Protein AF-A0AAJ1BDQ5-F1 (afdb_monomer_lite)

Organism: NCBI:txid2919576

Foldseek 3Di:
DDPVVLVCLLCVPVVVLVVVLVVFDPSFVVSLVVSCVSCVVLVKDKDAQPAADPPRRVGGQGMWIDPPQAIEREAEEEDHPVQAAPSRVVVLVVVVVVQVSHDDDVRYWYKYKYKHQDPRVVVVLVVVCVVCVVFKDWDDDPSMIIIIGTD

Sequence (151 aa):
MDKWSFLATVLEDDGRISEAIATGAAWEIWMQVELMIACRRLGWSVARELPYPAPLERKRLDMMFSDGREKVALELKVESAQTSGDALMAKVEDDRHKLALYPQSPGLSRWLLVLGYSWPVRCAMEDLERQQPERVILRIRGGIAAMLWEI

Structure (mmCIF, N/CA/C/O backbone):
data_AF-A0AAJ1BDQ5-F1
#
_entry.id   AF-A0AAJ1BDQ5-F1
#
loop_
_atom_site.group_PDB
_atom_site.id
_atom_site.type_symbol
_atom_site.label_atom_id
_atom_site.label_alt_id
_atom_site.label_comp_id
_atom_site.label_asym_id
_atom_site.label_entity_id
_atom_site.label_seq_id
_atom_site.pdbx_PDB_ins_code
_atom_site.Cartn_x
_atom_site.Cartn_y
_atom_site.Cartn_z
_atom_site.occupancy
_atom_site.B_iso_or_equiv
_atom_site.auth_seq_id
_atom_site.auth_comp_id
_atom_site.auth_asym_id
_atom_site.auth_atom_id
_atom_site.pdbx_PDB_model_num
ATOM 1 N N . MET A 1 1 ? -0.475 -8.493 12.639 1.00 66.06 1 MET A N 1
ATOM 2 C CA . MET A 1 1 ? 0.505 -9.229 11.785 1.00 66.06 1 MET A CA 1
ATOM 3 C C . MET A 1 1 ? 1.769 -8.389 11.666 1.00 66.06 1 MET A C 1
ATOM 5 O O . MET A 1 1 ? 1.635 -7.179 11.559 1.00 66.06 1 MET A O 1
ATOM 9 N N . ASP A 1 2 ? 2.971 -8.970 11.686 1.00 83.88 2 ASP A N 1
ATOM 10 C CA . ASP A 1 2 ? 4.185 -8.174 11.459 1.00 83.88 2 ASP A CA 1
ATOM 11 C C . ASP A 1 2 ? 4.348 -7.799 9.970 1.00 83.88 2 ASP A C 1
ATOM 13 O O . ASP A 1 2 ? 3.883 -8.505 9.071 1.00 83.88 2 ASP A O 1
ATOM 17 N N . LYS A 1 3 ? 5.006 -6.668 9.699 1.00 85.38 3 LYS A N 1
ATOM 18 C CA . LYS A 1 3 ? 5.135 -6.098 8.346 1.00 85.38 3 LYS A CA 1
ATOM 19 C C . LYS A 1 3 ? 5.791 -7.059 7.340 1.00 85.38 3 LYS A C 1
ATOM 21 O O . LYS A 1 3 ? 5.472 -7.006 6.153 1.00 85.38 3 LYS A O 1
ATOM 26 N N . TRP A 1 4 ? 6.673 -7.953 7.796 1.00 82.75 4 TRP A N 1
ATOM 27 C CA . TRP A 1 4 ? 7.346 -8.921 6.929 1.00 82.75 4 TRP A CA 1
ATOM 28 C C . TRP A 1 4 ? 6.386 -9.993 6.434 1.00 82.75 4 TRP A C 1
ATOM 30 O O . TRP A 1 4 ? 6.354 -10.282 5.238 1.00 82.75 4 TRP A O 1
ATOM 40 N N . SER A 1 5 ? 5.569 -10.529 7.341 1.00 82.44 5 SER A N 1
ATOM 41 C CA . SER A 1 5 ? 4.522 -11.498 7.009 1.00 82.44 5 SER A CA 1
ATOM 42 C C . SER A 1 5 ? 3.492 -10.919 6.031 1.00 82.44 5 SER A C 1
ATOM 44 O O . SER A 1 5 ? 3.043 -11.618 5.119 1.00 82.44 5 SER A O 1
ATOM 46 N N . PHE A 1 6 ? 3.168 -9.625 6.158 1.00 83.06 6 PHE A N 1
ATOM 47 C CA . PHE A 1 6 ? 2.281 -8.944 5.212 1.00 83.06 6 PHE A CA 1
ATOM 48 C C . PHE A 1 6 ? 2.886 -8.913 3.805 1.00 83.06 6 PHE A C 1
ATOM 50 O O . PHE A 1 6 ? 2.265 -9.407 2.868 1.00 83.06 6 PHE A O 1
ATOM 57 N N . LEU A 1 7 ? 4.122 -8.423 3.656 1.00 82.06 7 LEU A N 1
ATOM 58 C CA . LEU A 1 7 ? 4.791 -8.371 2.350 1.00 82.06 7 LEU A CA 1
ATOM 59 C C . LEU A 1 7 ? 4.984 -9.753 1.721 1.00 82.06 7 LEU A C 1
ATOM 61 O O . LEU A 1 7 ? 4.826 -9.900 0.511 1.00 82.06 7 LEU A O 1
ATOM 65 N N . ALA A 1 8 ? 5.287 -10.771 2.529 1.00 82.00 8 ALA A N 1
ATOM 66 C CA . ALA A 1 8 ? 5.394 -12.143 2.045 1.00 82.00 8 ALA A CA 1
ATOM 67 C C . ALA A 1 8 ? 4.074 -12.639 1.431 1.00 82.00 8 ALA A C 1
ATOM 69 O O . ALA A 1 8 ? 4.107 -13.284 0.387 1.00 82.00 8 ALA A O 1
ATOM 70 N N . THR A 1 9 ? 2.935 -12.279 2.033 1.00 80.94 9 THR A N 1
ATOM 71 C CA . THR A 1 9 ? 1.595 -12.608 1.517 1.00 80.94 9 THR A CA 1
ATOM 72 C C . THR A 1 9 ? 1.315 -11.892 0.192 1.00 80.94 9 THR A C 1
ATOM 74 O O . THR A 1 9 ? 0.784 -12.494 -0.735 1.00 80.94 9 THR A O 1
ATOM 77 N N . VAL A 1 10 ? 1.708 -10.617 0.062 1.00 76.00 10 VAL A N 1
ATOM 78 C CA . VAL A 1 10 ? 1.559 -9.863 -1.201 1.00 76.00 10 VAL A CA 1
ATOM 79 C C . VAL A 1 10 ? 2.352 -10.513 -2.336 1.00 76.00 10 VAL A C 1
ATOM 81 O O . VAL A 1 10 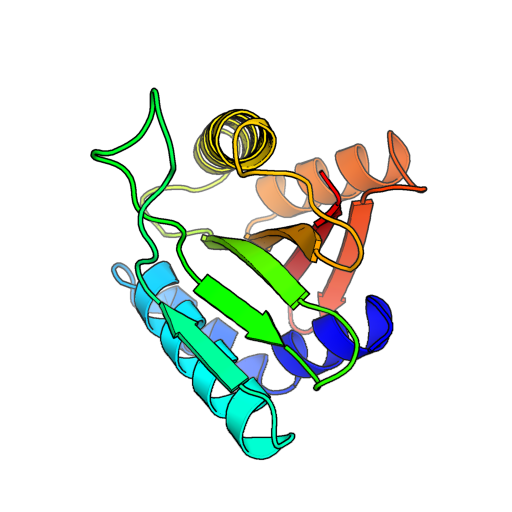? 1.886 -10.558 -3.467 1.00 76.00 10 VAL A O 1
ATOM 84 N N . LEU A 1 11 ? 3.542 -11.026 -2.028 1.00 79.38 11 LEU A N 1
ATOM 85 C CA . LEU A 1 11 ? 4.463 -11.634 -2.990 1.00 79.38 11 LEU A CA 1
ATOM 86 C C . LEU A 1 11 ? 4.294 -13.158 -3.123 1.00 79.38 11 LEU A C 1
ATOM 88 O O . LEU A 1 11 ? 5.185 -13.824 -3.655 1.00 79.38 11 LEU A O 1
ATOM 92 N N . GLU A 1 12 ? 3.216 -13.740 -2.593 1.00 79.81 12 GLU A N 1
ATOM 93 C CA . GLU A 1 12 ? 2.988 -15.188 -2.655 1.00 79.81 12 GLU A CA 1
ATOM 94 C C . GLU A 1 12 ? 2.647 -15.658 -4.081 1.00 79.81 12 GLU A C 1
ATOM 96 O O . GLU A 1 12 ? 3.049 -16.754 -4.465 1.00 79.81 12 GLU A O 1
ATOM 101 N N . ASP A 1 13 ? 1.990 -14.806 -4.878 1.00 70.25 13 ASP A N 1
ATOM 102 C CA . ASP A 1 13 ? 1.599 -15.064 -6.275 1.00 70.25 13 ASP A CA 1
ATOM 103 C C . ASP A 1 13 ? 2.345 -14.132 -7.257 1.00 70.25 13 ASP A C 1
ATOM 105 O O . ASP A 1 13 ? 1.760 -13.455 -8.105 1.00 70.25 13 ASP A O 1
ATOM 109 N N . ASP A 1 14 ? 3.670 -14.039 -7.104 1.00 69.81 14 ASP A N 1
ATOM 110 C CA . ASP A 1 14 ? 4.528 -13.120 -7.864 1.00 69.81 14 ASP A CA 1
ATOM 111 C C . ASP A 1 14 ? 4.478 -13.354 -9.383 1.00 69.81 14 ASP A C 1
ATOM 113 O O . ASP A 1 14 ? 4.522 -12.393 -10.153 1.00 69.81 14 ASP A O 1
ATOM 117 N N . GLY A 1 15 ? 4.313 -14.607 -9.819 1.00 67.31 15 GLY A N 1
ATOM 118 C CA . GLY A 1 15 ? 4.150 -14.960 -11.232 1.00 67.31 15 GLY A CA 1
ATOM 119 C C . GLY A 1 15 ? 2.911 -14.324 -11.865 1.00 67.31 15 GLY A C 1
ATOM 120 O O . GLY A 1 15 ? 3.021 -13.640 -12.884 1.00 67.31 15 GLY A O 1
ATOM 121 N N . ARG A 1 16 ? 1.740 -14.472 -11.233 1.00 67.19 16 ARG A N 1
ATOM 122 C CA . ARG A 1 16 ? 0.491 -13.879 -11.728 1.00 67.19 16 ARG A CA 1
ATOM 123 C C . ARG A 1 16 ? 0.509 -12.357 -11.650 1.00 67.19 16 ARG A C 1
ATOM 125 O O . ARG A 1 16 ? -0.006 -11.699 -12.553 1.00 67.19 16 ARG A O 1
ATOM 132 N N . ILE A 1 17 ? 1.107 -11.799 -10.595 1.00 65.56 17 ILE A N 1
ATOM 133 C CA . ILE A 1 17 ? 1.307 -10.351 -10.471 1.00 65.56 17 ILE A CA 1
ATOM 134 C C . ILE A 1 17 ? 2.153 -9.864 -11.654 1.00 65.56 17 ILE A C 1
ATOM 136 O O . ILE A 1 17 ? 1.739 -8.948 -12.351 1.00 65.56 17 ILE A O 1
ATOM 140 N N . SER A 1 18 ? 3.276 -10.515 -11.959 1.00 65.06 18 SER A N 1
ATOM 141 C CA . SER A 1 18 ? 4.156 -10.130 -13.070 1.00 65.06 18 SER A CA 1
ATOM 142 C C . SER A 1 18 ? 3.479 -10.224 -14.444 1.00 65.06 18 SER A C 1
ATOM 144 O O . SER A 1 18 ? 3.542 -9.283 -15.238 1.00 65.06 18 SER A O 1
ATOM 146 N N . GLU A 1 19 ? 2.778 -11.326 -14.723 1.00 61.78 19 GLU A N 1
ATOM 147 C CA . GLU A 1 19 ? 2.080 -11.520 -16.000 1.00 61.78 19 GLU A CA 1
ATOM 148 C C . GLU A 1 19 ? 0.989 -10.489 -16.217 1.00 61.78 19 GLU A C 1
ATOM 150 O O . GLU A 1 19 ? 0.859 -9.921 -17.303 1.00 61.78 19 GLU A O 1
ATOM 155 N N . ALA A 1 20 ? 0.213 -10.213 -15.176 1.00 61.25 20 ALA A N 1
ATOM 156 C CA . ALA A 1 20 ? -0.824 -9.233 -15.308 1.00 61.25 20 ALA A CA 1
ATOM 157 C C . ALA A 1 20 ? -0.184 -7.820 -15.457 1.00 61.25 20 ALA A C 1
ATOM 159 O O . ALA A 1 20 ? -0.748 -7.021 -16.215 1.00 61.25 20 ALA A O 1
ATOM 160 N N . ILE A 1 21 ? 0.972 -7.495 -14.821 1.00 62.28 21 ILE A N 1
ATOM 161 C CA . ILE A 1 21 ? 1.656 -6.171 -14.932 1.00 62.28 21 ILE A CA 1
ATOM 162 C C . ILE A 1 21 ? 1.881 -5.835 -16.401 1.00 62.28 21 ILE A C 1
ATOM 164 O O . ILE A 1 21 ? 1.640 -4.708 -16.846 1.00 62.28 21 ILE A O 1
ATOM 168 N N . ALA A 1 22 ? 2.276 -6.846 -17.174 1.00 57.09 22 ALA A N 1
ATOM 169 C CA . ALA A 1 22 ? 2.557 -6.725 -18.594 1.00 57.09 22 ALA A CA 1
ATOM 170 C C . ALA A 1 22 ? 1.328 -6.357 -19.456 1.00 57.09 22 ALA A C 1
ATOM 172 O O . ALA A 1 22 ? 1.503 -5.967 -20.609 1.00 57.09 22 ALA A O 1
ATOM 173 N N . THR A 1 23 ? 0.097 -6.443 -18.931 1.00 57.94 23 THR A N 1
ATOM 174 C CA . THR A 1 23 ? -1.147 -6.228 -19.703 1.00 57.94 23 THR A CA 1
ATOM 175 C C . THR A 1 23 ? -1.689 -4.790 -19.686 1.00 57.94 23 THR A C 1
ATOM 177 O O . THR A 1 23 ? -2.564 -4.463 -20.487 1.00 57.94 23 THR A O 1
ATOM 180 N N . GLY A 1 24 ? -1.153 -3.895 -18.847 1.00 57.38 24 GLY A N 1
ATOM 181 C CA . GLY A 1 24 ? -1.582 -2.489 -18.791 1.00 57.38 24 GLY A CA 1
ATOM 182 C C . GLY A 1 24 ? -2.765 -2.196 -17.850 1.00 57.38 24 GLY A C 1
ATOM 183 O O . GLY A 1 24 ? -3.019 -2.938 -16.913 1.00 57.38 24 GLY A O 1
ATOM 184 N N . ALA A 1 25 ? -3.413 -1.037 -18.042 1.00 54.12 25 ALA A N 1
ATOM 185 C CA . ALA A 1 25 ? -4.205 -0.286 -17.049 1.00 54.12 25 ALA A CA 1
ATOM 186 C C . ALA A 1 25 ? -5.267 -1.081 -16.244 1.00 54.12 25 ALA A C 1
ATOM 188 O O . ALA A 1 25 ? -5.944 -1.943 -16.788 1.00 54.12 25 ALA A O 1
ATOM 189 N N . ALA A 1 26 ? -5.464 -0.671 -14.974 1.00 60.59 26 ALA A N 1
ATOM 190 C CA . ALA A 1 26 ? -6.309 -1.253 -13.900 1.00 60.59 26 ALA A CA 1
ATOM 191 C C . ALA A 1 26 ? -5.586 -2.101 -12.822 1.00 60.59 26 ALA A C 1
ATOM 193 O O . ALA A 1 26 ? -6.236 -2.693 -11.961 1.00 60.59 26 ALA A O 1
ATOM 194 N N . TRP A 1 27 ? -4.251 -2.050 -12.803 1.00 74.81 27 TRP A N 1
ATOM 195 C CA . TRP A 1 27 ? -3.355 -2.674 -11.815 1.00 74.81 27 TRP A CA 1
ATOM 196 C C . TRP A 1 27 ? -3.724 -2.433 -10.366 1.00 74.81 27 TRP A C 1
ATOM 198 O O . TRP A 1 27 ? -3.884 -3.360 -9.580 1.00 74.81 27 TRP A O 1
ATOM 208 N N . GLU A 1 28 ? -3.857 -1.162 -10.025 1.00 81.50 28 GLU A N 1
ATOM 209 C CA . GLU A 1 28 ? -4.069 -0.739 -8.654 1.00 81.50 28 GLU A CA 1
ATOM 210 C C . GLU A 1 28 ? -5.385 -1.291 -8.102 1.00 81.50 28 GLU A C 1
ATOM 212 O O . GLU A 1 28 ? -5.404 -1.886 -7.030 1.00 81.50 28 GLU A O 1
ATOM 217 N N . ILE A 1 29 ? -6.464 -1.208 -8.885 1.00 83.94 29 ILE A N 1
ATOM 218 C CA . ILE A 1 29 ? -7.779 -1.722 -8.489 1.00 83.94 29 ILE A CA 1
ATOM 219 C C . ILE A 1 29 ? -7.762 -3.253 -8.407 1.00 83.94 29 ILE A C 1
ATOM 221 O O . ILE A 1 29 ? -8.323 -3.812 -7.463 1.00 83.94 29 ILE A O 1
ATOM 225 N N . TRP A 1 30 ? -7.128 -3.943 -9.363 1.00 83.62 30 TRP A N 1
ATOM 226 C CA . TRP A 1 30 ? -6.998 -5.402 -9.303 1.00 83.62 30 TRP A CA 1
ATOM 227 C C . TRP A 1 30 ? -6.215 -5.841 -8.058 1.00 83.62 30 TRP A C 1
ATOM 229 O O . TRP A 1 30 ? -6.705 -6.675 -7.299 1.00 83.62 30 TRP A O 1
ATOM 239 N N . MET A 1 31 ? -5.071 -5.214 -7.775 1.00 87.00 31 MET A N 1
ATOM 240 C CA . MET A 1 31 ? -4.272 -5.524 -6.588 1.00 87.00 31 MET A CA 1
ATOM 241 C C . MET A 1 31 ? -5.005 -5.207 -5.283 1.00 87.00 31 MET A C 1
ATOM 243 O O . MET A 1 31 ? -4.931 -6.006 -4.352 1.00 87.00 31 MET A O 1
ATOM 247 N N . GLN A 1 32 ? -5.768 -4.109 -5.205 1.00 90.00 32 GLN A N 1
ATOM 248 C CA . GLN A 1 32 ? -6.647 -3.854 -4.056 1.00 90.00 32 GLN A CA 1
ATOM 249 C C . GLN A 1 32 ? -7.619 -5.026 -3.839 1.00 90.00 32 GLN A C 1
ATOM 251 O O . GLN A 1 32 ? -7.805 -5.479 -2.710 1.00 90.00 32 GLN A O 1
ATOM 256 N N . VAL A 1 33 ? -8.222 -5.558 -4.910 1.00 89.38 33 VAL A N 1
ATOM 257 C CA . VAL A 1 33 ? -9.147 -6.700 -4.824 1.00 89.38 33 VAL A CA 1
ATOM 258 C C . VAL A 1 33 ? -8.432 -7.976 -4.371 1.00 89.38 33 VAL A C 1
ATOM 260 O O . VAL A 1 33 ? -8.925 -8.641 -3.459 1.00 89.38 33 VAL A O 1
ATOM 263 N N . GLU A 1 34 ? -7.280 -8.315 -4.949 1.00 89.19 34 GLU A N 1
ATOM 264 C CA . GLU A 1 34 ? -6.527 -9.521 -4.567 1.00 89.19 34 GLU A CA 1
ATOM 265 C C . GLU A 1 34 ? -6.036 -9.447 -3.113 1.00 89.19 34 GLU A C 1
ATOM 267 O O . GLU A 1 34 ? -6.194 -10.408 -2.358 1.00 89.19 34 GLU A O 1
ATOM 272 N N . LEU A 1 35 ? -5.554 -8.282 -2.663 1.00 90.56 35 LEU A N 1
ATOM 273 C CA . LEU A 1 35 ? -5.180 -8.055 -1.263 1.00 90.56 35 LEU A CA 1
ATOM 274 C C . LEU A 1 35 ? -6.368 -8.250 -0.319 1.00 90.56 35 LEU A C 1
ATOM 276 O O . LEU A 1 35 ? -6.237 -8.887 0.728 1.00 90.56 35 LEU A O 1
ATOM 280 N N . MET A 1 36 ? -7.549 -7.748 -0.688 1.00 92.19 36 MET A N 1
ATOM 281 C CA . MET A 1 36 ? -8.766 -7.963 0.094 1.00 92.19 36 MET A CA 1
ATOM 282 C C . MET A 1 36 ? -9.158 -9.444 0.157 1.00 92.19 36 MET A C 1
ATOM 284 O O . MET A 1 36 ? -9.598 -9.908 1.212 1.00 92.19 36 MET A O 1
ATOM 288 N N . ILE A 1 37 ? -9.007 -10.194 -0.939 1.00 90.50 37 ILE A N 1
ATOM 289 C CA . ILE A 1 37 ? -9.250 -11.644 -0.965 1.00 90.50 37 ILE A CA 1
ATOM 290 C C . ILE A 1 37 ? -8.263 -12.359 -0.036 1.00 90.50 37 ILE A C 1
ATOM 292 O O . ILE A 1 37 ? -8.699 -13.174 0.780 1.00 90.50 37 ILE A O 1
ATOM 296 N N . ALA A 1 38 ? -6.971 -12.032 -0.108 1.00 90.31 38 ALA A N 1
ATOM 297 C CA . ALA A 1 38 ? -5.941 -12.604 0.759 1.00 90.31 38 ALA A CA 1
ATOM 298 C C . ALA A 1 38 ? -6.238 -12.333 2.244 1.00 90.31 38 ALA A C 1
ATOM 300 O O . ALA A 1 38 ? -6.307 -13.266 3.043 1.00 90.31 38 ALA A O 1
ATOM 301 N N . CYS A 1 39 ? -6.548 -11.084 2.603 1.00 92.44 39 CYS A N 1
ATOM 302 C CA . CYS A 1 39 ? -6.941 -10.714 3.965 1.00 92.44 39 CYS A CA 1
ATOM 303 C C . CYS A 1 39 ? -8.167 -11.510 4.446 1.00 92.44 39 CYS A C 1
ATOM 305 O O . CYS A 1 39 ? -8.174 -12.050 5.551 1.00 92.44 39 CYS A O 1
ATOM 307 N N . ARG A 1 40 ? -9.203 -11.649 3.608 1.00 92.81 40 ARG A N 1
ATOM 308 C CA . ARG A 1 40 ? -10.400 -12.433 3.958 1.00 92.81 40 ARG A CA 1
ATOM 309 C C . ARG A 1 40 ? -10.096 -13.914 4.164 1.00 92.81 40 ARG A C 1
ATOM 311 O O . ARG A 1 40 ? -10.671 -14.516 5.066 1.00 92.81 40 ARG A O 1
ATOM 318 N N . ARG A 1 41 ? -9.191 -14.501 3.373 1.00 93.00 41 ARG A N 1
ATOM 319 C CA . ARG A 1 41 ? -8.739 -15.895 3.556 1.00 93.00 41 ARG A CA 1
ATOM 320 C C . ARG A 1 41 ? -8.028 -16.100 4.894 1.00 93.00 41 ARG A C 1
ATOM 322 O O . ARG A 1 41 ? -8.137 -17.175 5.470 1.00 93.00 41 ARG A O 1
ATOM 329 N N . LEU A 1 42 ? -7.376 -15.060 5.409 1.00 91.75 42 LEU A N 1
ATOM 330 C CA . LEU A 1 42 ? -6.769 -15.035 6.742 1.00 91.75 42 LEU A CA 1
ATOM 331 C C . LEU A 1 42 ? -7.777 -14.741 7.872 1.00 91.75 42 LEU A C 1
ATOM 333 O O . LEU A 1 42 ? -7.388 -14.641 9.033 1.00 91.75 42 LEU A O 1
ATOM 337 N N . GLY A 1 43 ? -9.071 -14.604 7.557 1.00 95.06 43 GLY A N 1
ATOM 338 C CA . GLY A 1 43 ? -10.127 -14.309 8.528 1.00 95.06 43 GLY A CA 1
ATOM 339 C C . GLY A 1 43 ? -10.224 -12.834 8.925 1.00 95.06 43 GLY A C 1
ATOM 340 O O . GLY A 1 43 ? -10.847 -12.513 9.936 1.00 95.06 43 GLY A O 1
ATOM 341 N N . TRP A 1 44 ? -9.608 -11.928 8.165 1.00 96.19 44 TRP A N 1
ATOM 342 C CA . TRP A 1 44 ? -9.572 -10.506 8.496 1.00 96.19 44 TRP A CA 1
ATOM 343 C C . TRP A 1 44 ? -10.768 -9.742 7.944 1.00 96.19 44 TRP A C 1
ATOM 345 O O . TRP A 1 44 ? -11.325 -10.063 6.889 1.00 96.19 44 TRP A O 1
ATOM 355 N N . SER A 1 45 ? -11.128 -8.668 8.643 1.00 96.50 45 SER A N 1
ATOM 356 C CA . SER A 1 45 ? -12.109 -7.704 8.146 1.00 96.50 45 SER A CA 1
ATOM 357 C C . SER A 1 45 ? -11.446 -6.740 7.162 1.00 96.50 45 SER A C 1
ATOM 359 O O . SER A 1 45 ? -10.305 -6.332 7.370 1.00 96.50 45 SER A O 1
ATOM 361 N N . VAL A 1 46 ? -12.152 -6.390 6.084 1.00 96.69 46 VAL A N 1
ATOM 362 C CA . VAL A 1 46 ? -11.652 -5.499 5.026 1.00 96.69 46 VAL A CA 1
ATOM 363 C C . VAL A 1 46 ? -12.749 -4.567 4.521 1.00 96.69 46 VAL A C 1
ATOM 365 O O . VAL A 1 46 ? -13.901 -4.984 4.372 1.00 96.69 46 VAL A O 1
ATOM 368 N N . ALA A 1 47 ? -12.379 -3.335 4.192 1.00 95.00 47 ALA A N 1
ATOM 369 C CA . ALA A 1 47 ? -13.220 -2.344 3.531 1.00 95.00 47 ALA A CA 1
ATOM 370 C C . ALA A 1 47 ? -12.412 -1.599 2.457 1.00 95.00 47 ALA A C 1
ATOM 372 O O . ALA A 1 47 ? -11.202 -1.445 2.595 1.00 95.00 47 ALA A O 1
ATOM 373 N N . ARG A 1 48 ? -13.085 -1.139 1.400 1.00 93.75 48 ARG A N 1
ATOM 374 C CA . ARG A 1 48 ? -12.499 -0.363 0.295 1.00 93.75 48 ARG A CA 1
ATOM 375 C C . ARG A 1 48 ? -13.210 0.977 0.182 1.00 93.75 48 ARG A C 1
ATOM 377 O O . ARG A 1 48 ? -14.370 1.065 0.590 1.00 93.75 48 ARG A O 1
ATOM 384 N N . GLU A 1 49 ? -12.555 1.961 -0.424 1.00 92.81 49 GLU A N 1
ATOM 385 C CA . GLU A 1 49 ? -13.155 3.261 -0.749 1.00 92.81 49 GLU A CA 1
ATOM 386 C C . GLU A 1 49 ? -13.730 3.961 0.493 1.00 92.81 49 GLU A C 1
ATOM 388 O O . GLU A 1 49 ? -14.838 4.508 0.477 1.00 92.81 49 GLU A O 1
ATOM 393 N N . LEU A 1 50 ? -13.003 3.915 1.613 1.00 94.12 50 LEU A N 1
ATOM 394 C CA . LEU A 1 50 ? -13.458 4.581 2.832 1.00 94.12 50 LEU A CA 1
ATOM 395 C C . LEU A 1 50 ? -13.305 6.098 2.677 1.00 94.12 50 LEU A C 1
ATOM 397 O O . LEU A 1 50 ? -12.297 6.562 2.146 1.00 94.12 50 LEU A O 1
ATOM 4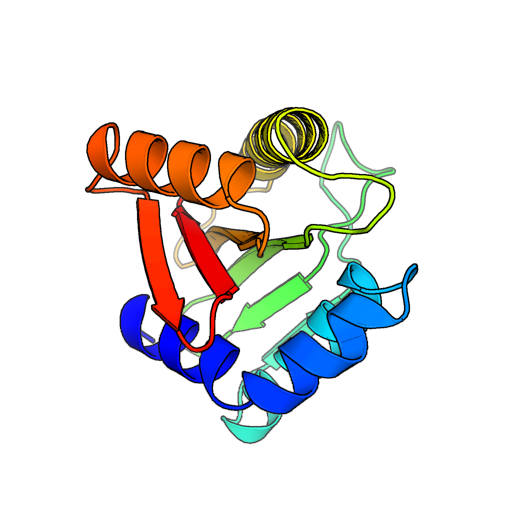01 N N . PRO A 1 51 ? -14.272 6.907 3.134 1.00 94.06 51 PRO A N 1
ATOM 402 C CA . PRO A 1 51 ? -14.153 8.353 3.043 1.00 94.06 51 PRO A CA 1
ATOM 403 C C . PRO A 1 51 ? -12.978 8.856 3.885 1.00 94.06 51 PRO A C 1
ATOM 405 O O . PRO A 1 51 ? -12.774 8.419 5.020 1.00 94.06 51 PRO A O 1
ATOM 408 N N . TYR A 1 52 ? -12.228 9.806 3.331 1.00 94.56 52 TYR A N 1
ATOM 409 C CA . TYR A 1 52 ? -11.323 10.629 4.125 1.00 94.56 52 TYR A CA 1
ATOM 410 C C . TYR A 1 52 ? -12.123 11.623 4.985 1.00 94.56 52 TYR A C 1
ATOM 412 O O . TYR A 1 52 ? -13.202 12.060 4.571 1.00 94.56 52 TYR A O 1
ATOM 420 N N . PRO A 1 53 ? -11.616 12.003 6.170 1.00 90.12 53 PRO A N 1
ATOM 421 C CA . PRO A 1 53 ? -12.176 13.110 6.940 1.00 90.12 53 PRO A CA 1
ATOM 422 C C . PRO A 1 53 ? -11.885 14.461 6.264 1.00 90.12 53 PRO A C 1
ATOM 424 O O . PRO A 1 53 ? -11.138 14.546 5.285 1.00 90.12 53 PRO A O 1
ATOM 427 N N . ALA A 1 54 ? -12.420 15.535 6.844 1.00 89.19 54 ALA A N 1
ATOM 428 C CA . ALA A 1 54 ? -12.025 16.897 6.501 1.00 89.19 54 ALA A CA 1
ATOM 429 C C . ALA A 1 54 ? -10.500 17.092 6.601 1.00 89.19 54 ALA A C 1
ATOM 431 O O . ALA A 1 54 ? -9.901 16.593 7.557 1.00 89.19 54 ALA A O 1
ATOM 432 N N . PRO A 1 55 ? -9.855 17.812 5.658 1.00 91.12 55 PRO A N 1
ATOM 433 C CA . PRO A 1 55 ? -10.428 18.565 4.526 1.00 91.12 55 PRO A CA 1
ATOM 434 C C . PRO A 1 55 ? -10.480 17.776 3.197 1.00 91.12 55 PRO A C 1
ATOM 436 O O . PRO A 1 55 ? -10.540 18.362 2.114 1.00 91.12 55 PRO A O 1
ATOM 439 N N . LEU A 1 56 ? -10.355 16.447 3.250 1.00 92.44 56 LEU A N 1
ATOM 440 C CA . LEU A 1 56 ? -10.221 15.575 2.084 1.00 92.44 56 LEU A CA 1
ATOM 441 C C . LEU A 1 56 ? -11.483 14.740 1.819 1.00 92.44 56 LEU A C 1
ATOM 443 O O . LEU A 1 56 ? -11.396 13.680 1.211 1.00 92.44 56 LEU A O 1
ATOM 447 N N . GLU A 1 57 ? -12.676 15.203 2.188 1.00 93.12 57 GLU A N 1
ATOM 448 C CA . GLU A 1 57 ? -13.927 14.418 2.172 1.00 93.12 57 GLU A CA 1
ATOM 449 C C . GLU A 1 57 ? -14.327 13.884 0.784 1.00 93.12 57 GLU A C 1
ATOM 451 O O . GLU A 1 57 ? -15.110 12.937 0.658 1.00 93.12 57 GLU A O 1
ATOM 456 N N . ARG A 1 58 ? -13.788 14.484 -0.284 1.00 92.62 58 ARG A N 1
ATOM 457 C CA . ARG A 1 58 ? -13.970 14.034 -1.675 1.00 92.62 58 ARG A CA 1
ATOM 458 C C . ARG A 1 58 ? -13.026 12.900 -2.083 1.00 92.62 58 ARG A C 1
ATOM 460 O O . ARG A 1 58 ? -13.211 12.322 -3.148 1.00 92.62 58 ARG A O 1
ATOM 467 N N . LYS A 1 59 ? -12.005 12.610 -1.280 1.00 93.19 59 LYS A N 1
ATOM 468 C CA . LYS A 1 59 ? -11.043 11.530 -1.498 1.00 93.19 59 LYS A CA 1
ATOM 469 C C . LYS A 1 59 ? -11.514 10.256 -0.807 1.00 93.19 59 LYS A C 1
ATOM 471 O O . LYS A 1 59 ? -12.388 10.268 0.069 1.00 93.19 59 LYS A O 1
ATOM 476 N N . ARG A 1 60 ? -10.939 9.143 -1.238 1.00 94.00 60 ARG A N 1
ATOM 477 C CA . ARG A 1 60 ? -11.222 7.812 -0.724 1.00 94.00 60 ARG A CA 1
ATOM 478 C C . ARG A 1 60 ? -9.901 7.135 -0.402 1.00 94.00 60 ARG A C 1
ATOM 480 O O . ARG A 1 60 ? -8.947 7.299 -1.155 1.00 94.00 60 ARG A O 1
ATOM 487 N N . LEU A 1 61 ? -9.866 6.484 0.753 1.00 95.56 61 LEU A N 1
ATOM 488 C CA . LEU A 1 61 ? -8.803 5.579 1.148 1.00 95.56 61 LEU A CA 1
ATOM 489 C C . LEU A 1 61 ? -8.976 4.310 0.333 1.00 95.56 61 LEU A C 1
ATOM 491 O O . LEU A 1 61 ? -10.079 3.747 0.329 1.00 95.56 61 LEU A O 1
ATOM 495 N N . ASP A 1 62 ? -7.894 3.871 -0.301 1.00 95.06 62 ASP A N 1
ATOM 496 C CA . ASP A 1 62 ? -7.894 2.672 -1.130 1.00 95.06 62 ASP A CA 1
ATOM 497 C C . ASP A 1 62 ? -8.470 1.492 -0.349 1.00 95.06 62 ASP A C 1
ATOM 499 O O . ASP A 1 62 ? -9.489 0.929 -0.747 1.00 95.06 62 ASP A O 1
ATOM 503 N N . MET A 1 63 ? -7.913 1.165 0.821 1.00 95.50 63 MET A N 1
ATOM 504 C CA . MET A 1 63 ? -8.492 0.126 1.669 1.00 95.50 63 MET A CA 1
ATOM 505 C C . MET A 1 63 ? -8.155 0.263 3.152 1.00 95.50 63 MET A C 1
ATOM 507 O O . MET A 1 63 ? -7.199 0.911 3.558 1.00 95.50 63 MET A O 1
ATOM 511 N N . MET A 1 64 ? -8.945 -0.412 3.980 1.00 96.25 64 MET A N 1
ATOM 512 C CA . MET A 1 64 ? -8.636 -0.663 5.382 1.00 96.25 64 MET A CA 1
ATOM 513 C C . MET A 1 64 ? -8.828 -2.139 5.686 1.00 96.25 64 MET A C 1
ATOM 515 O O . MET A 1 64 ? -9.781 -2.756 5.205 1.00 96.25 64 MET A O 1
ATOM 519 N N . PHE A 1 65 ? -7.959 -2.695 6.520 1.00 96.31 65 PHE A N 1
ATOM 520 C CA . PHE A 1 65 ? -8.107 -4.058 7.014 1.00 96.31 65 PHE A CA 1
ATOM 521 C C . PHE A 1 65 ? -7.820 -4.155 8.509 1.00 96.31 65 PHE A C 1
ATOM 523 O O . PHE A 1 65 ? -7.201 -3.269 9.099 1.00 96.31 65 PHE A O 1
ATOM 530 N N . SER A 1 66 ? -8.312 -5.221 9.137 1.00 95.44 66 SER A N 1
ATOM 531 C CA . SER A 1 66 ? -8.046 -5.511 10.542 1.00 95.44 66 SER A CA 1
ATOM 532 C C . SER A 1 66 ? -8.042 -7.001 10.830 1.00 95.44 66 SER A C 1
ATOM 534 O O . SER A 1 66 ? -8.973 -7.715 10.444 1.00 95.44 66 SER A O 1
ATOM 536 N N . ASP A 1 67 ? -7.028 -7.429 11.580 1.00 92.75 67 ASP A N 1
ATOM 537 C CA . ASP A 1 67 ? -6.862 -8.793 12.088 1.00 92.75 6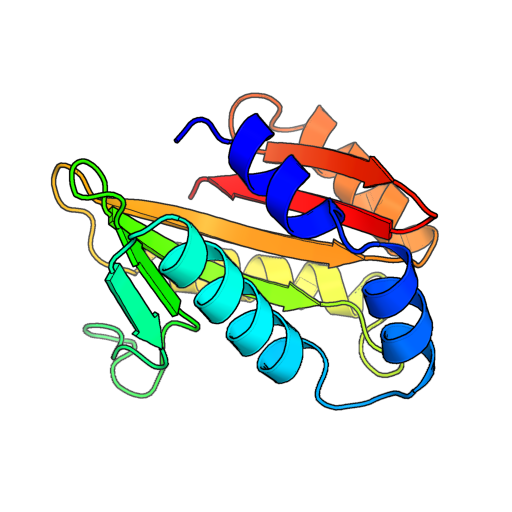7 ASP A CA 1
ATOM 538 C C . ASP A 1 67 ? -7.596 -9.040 13.423 1.00 92.75 67 ASP A C 1
ATOM 540 O O . ASP A 1 67 ? -7.398 -10.065 14.075 1.00 92.75 67 ASP A O 1
ATOM 544 N N . GLY A 1 68 ? -8.446 -8.097 13.846 1.00 89.94 68 GLY A N 1
ATOM 545 C CA . GLY A 1 68 ? -9.170 -8.134 15.119 1.00 89.94 68 GLY A CA 1
ATOM 546 C C . GLY A 1 68 ? -8.402 -7.529 16.297 1.00 89.94 68 GLY A C 1
ATOM 547 O O . GLY A 1 68 ? -8.999 -7.332 17.355 1.00 89.94 68 GLY A O 1
ATOM 548 N N . ARG A 1 69 ? -7.115 -7.195 16.129 1.00 88.12 69 ARG A N 1
ATOM 549 C CA . ARG A 1 69 ? -6.305 -6.486 17.135 1.00 88.12 69 ARG A CA 1
ATOM 550 C C . ARG A 1 69 ? -5.906 -5.104 16.650 1.00 88.12 69 ARG A C 1
ATOM 552 O O . ARG A 1 69 ? -6.118 -4.125 17.359 1.00 88.12 69 ARG A O 1
ATOM 559 N N . GLU A 1 70 ? -5.376 -5.033 15.437 1.00 91.00 70 GLU A N 1
ATOM 560 C CA . GLU A 1 70 ? -4.923 -3.790 14.821 1.00 91.00 70 GLU A CA 1
ATOM 561 C C . GLU A 1 70 ? -5.753 -3.484 13.581 1.00 91.00 70 GLU A C 1
ATOM 563 O O . GLU A 1 70 ? -6.250 -4.382 12.894 1.00 91.00 70 GLU A O 1
ATOM 568 N N . LYS A 1 71 ? -5.934 -2.195 13.307 1.00 95.25 71 LYS A N 1
ATOM 569 C CA . LYS A 1 71 ? -6.502 -1.687 12.063 1.00 95.25 71 LYS A CA 1
ATOM 570 C C . LYS A 1 71 ? -5.388 -1.042 11.257 1.00 95.25 71 LYS A C 1
ATOM 572 O O . LYS A 1 71 ? -4.534 -0.361 11.816 1.00 95.25 71 LYS A O 1
ATOM 577 N N . VAL A 1 72 ? -5.436 -1.202 9.946 1.00 96.19 72 VAL A N 1
ATOM 578 C CA . VAL A 1 72 ? -4.503 -0.561 9.022 1.00 96.19 72 VAL A CA 1
ATOM 579 C C . VAL A 1 72 ? -5.303 0.193 7.977 1.00 96.19 72 VAL A C 1
ATOM 581 O O . VAL A 1 72 ? -6.076 -0.422 7.245 1.00 96.19 72 VAL A O 1
ATOM 584 N N . ALA A 1 73 ? -5.113 1.508 7.906 1.00 96.88 73 ALA A N 1
ATOM 585 C CA . ALA A 1 73 ? -5.486 2.308 6.748 1.00 96.88 73 ALA A CA 1
ATOM 586 C C . ALA A 1 73 ? -4.364 2.208 5.709 1.00 96.88 73 ALA A C 1
ATOM 588 O O . ALA A 1 73 ? -3.210 2.492 6.032 1.00 96.88 73 ALA A O 1
ATOM 589 N N . LEU A 1 74 ? -4.693 1.782 4.492 1.00 96.94 74 LEU A N 1
ATOM 590 C CA . LEU A 1 74 ? -3.730 1.485 3.441 1.00 96.94 74 LEU A CA 1
ATOM 591 C C . LEU A 1 74 ? -4.030 2.307 2.186 1.00 96.94 74 LEU A C 1
ATOM 593 O O . LEU A 1 74 ? -5.140 2.261 1.656 1.00 96.94 74 LEU A O 1
ATOM 597 N N . GLU A 1 75 ? -3.005 2.992 1.698 1.00 97.06 75 GLU A N 1
ATOM 598 C CA . GLU A 1 75 ? -2.926 3.490 0.324 1.00 97.06 75 GLU A CA 1
ATOM 599 C C . GLU A 1 75 ? -2.047 2.546 -0.500 1.00 97.06 75 GLU A C 1
ATOM 601 O O . GLU A 1 75 ? -1.057 2.011 0.013 1.00 97.06 75 GLU A O 1
ATOM 606 N N . LEU A 1 76 ? -2.405 2.322 -1.763 1.00 94.31 76 LEU A N 1
ATOM 607 C CA . LEU A 1 76 ? -1.692 1.433 -2.671 1.00 94.31 76 LEU A CA 1
ATOM 608 C C . LEU A 1 76 ? -1.317 2.179 -3.946 1.00 94.31 76 LEU A C 1
ATOM 610 O O . LEU A 1 76 ? -2.157 2.784 -4.611 1.00 94.31 76 LEU A O 1
ATOM 614 N N . LYS A 1 77 ? -0.056 2.058 -4.350 1.00 92.00 77 LYS A N 1
ATOM 615 C CA . LYS A 1 77 ? 0.395 2.478 -5.675 1.00 92.00 77 LYS A CA 1
ATOM 616 C C . LYS A 1 77 ? 1.092 1.333 -6.370 1.00 92.00 77 LYS A C 1
ATOM 618 O O . LYS A 1 77 ? 1.929 0.647 -5.792 1.00 92.00 77 LYS A O 1
ATOM 623 N N . VAL A 1 78 ? 0.745 1.121 -7.629 1.00 88.88 78 VAL A N 1
ATOM 624 C CA . VAL A 1 78 ? 1.379 0.090 -8.442 1.00 88.88 78 VAL A CA 1
ATOM 625 C C . VAL A 1 78 ? 1.933 0.731 -9.697 1.00 88.88 78 VAL A C 1
ATOM 627 O O . VAL A 1 78 ? 1.247 1.504 -10.369 1.00 88.88 78 VAL A O 1
ATOM 630 N N . GLU A 1 79 ? 3.191 0.427 -9.996 1.00 86.88 79 GLU A N 1
ATOM 631 C CA . GLU A 1 79 ? 3.811 0.811 -11.249 1.00 86.88 79 GLU A CA 1
ATOM 632 C C . GLU A 1 79 ? 2.970 0.307 -12.423 1.00 86.88 79 GLU A C 1
ATOM 634 O O . GLU A 1 79 ? 2.462 -0.814 -12.426 1.00 86.88 79 GLU A O 1
ATOM 639 N N . SER A 1 80 ? 2.823 1.153 -13.437 1.00 78.94 80 SER A N 1
ATOM 640 C CA . SER A 1 80 ? 2.093 0.818 -14.654 1.00 78.94 80 SER A CA 1
ATOM 641 C C . SER A 1 80 ? 2.840 1.359 -15.863 1.00 78.94 80 SER A C 1
ATOM 643 O O . SER A 1 80 ? 3.669 2.260 -15.732 1.00 78.94 80 SER A O 1
ATOM 645 N N . ALA A 1 81 ? 2.480 0.894 -17.059 1.00 71.00 81 ALA A N 1
ATOM 646 C CA . ALA A 1 81 ? 3.048 1.406 -18.307 1.00 71.00 81 ALA A CA 1
ATOM 647 C C . ALA A 1 81 ? 2.887 2.933 -18.490 1.00 71.00 81 ALA A C 1
ATOM 649 O O . ALA A 1 81 ? 3.622 3.537 -19.263 1.00 71.00 81 ALA A O 1
ATOM 650 N N . GLN A 1 82 ? 1.931 3.563 -17.792 1.00 65.69 82 GLN A N 1
ATOM 651 C CA . GLN A 1 82 ? 1.681 5.012 -17.833 1.00 65.69 82 GLN A CA 1
ATOM 652 C C . GLN A 1 82 ? 2.342 5.777 -16.674 1.00 65.69 82 GLN A C 1
ATOM 654 O O . GLN A 1 82 ? 2.375 7.006 -16.679 1.00 65.69 82 GLN A O 1
ATOM 659 N N . THR A 1 83 ? 2.841 5.067 -15.664 1.00 66.94 83 THR A N 1
ATOM 660 C CA . THR A 1 83 ? 3.453 5.617 -14.451 1.00 66.94 83 THR A CA 1
ATOM 661 C C . THR A 1 83 ? 4.665 4.773 -14.088 1.00 66.94 83 THR A C 1
ATOM 663 O O . THR A 1 83 ? 4.615 4.002 -13.132 1.00 66.94 83 THR A O 1
ATOM 666 N N . SER A 1 84 ? 5.727 4.898 -14.882 1.00 67.19 84 SER A N 1
ATOM 667 C CA . SER A 1 84 ? 7.024 4.264 -14.634 1.00 67.19 84 SER A CA 1
ATOM 668 C C . SER A 1 84 ? 8.045 5.278 -14.118 1.00 67.19 84 SER A C 1
ATOM 670 O O . SER A 1 84 ? 8.008 6.449 -14.507 1.00 67.19 84 SER A O 1
ATOM 672 N N . GLY A 1 85 ? 8.990 4.827 -13.294 1.00 69.31 85 GLY A N 1
ATOM 673 C CA . GLY A 1 85 ? 10.082 5.665 -12.781 1.00 69.31 85 GLY A CA 1
ATOM 674 C C . GLY A 1 85 ? 9.605 6.817 -11.889 1.00 69.31 85 GLY A C 1
ATOM 675 O O . GLY A 1 85 ? 8.723 6.638 -11.048 1.00 69.31 85 GLY A O 1
ATOM 676 N N . ASP A 1 86 ? 10.172 8.009 -12.085 1.00 72.69 86 ASP A N 1
ATOM 677 C CA . ASP A 1 86 ? 9.964 9.187 -11.223 1.00 72.69 86 ASP A CA 1
ATOM 678 C C . ASP A 1 86 ? 8.491 9.606 -11.095 1.00 72.69 86 ASP A C 1
ATOM 680 O O . ASP A 1 86 ? 8.061 10.101 -10.052 1.00 72.69 86 ASP A O 1
ATOM 684 N N . ALA A 1 87 ? 7.684 9.348 -12.129 1.00 81.25 87 ALA A N 1
ATOM 685 C CA . ALA A 1 87 ? 6.252 9.638 -12.115 1.00 81.25 87 ALA A CA 1
ATOM 686 C C . ALA A 1 87 ? 5.486 8.814 -11.065 1.00 81.25 87 ALA A C 1
ATOM 688 O O . ALA A 1 87 ? 4.472 9.281 -10.545 1.00 81.25 87 ALA A O 1
ATOM 689 N N . LEU A 1 88 ? 5.949 7.598 -10.748 1.00 86.50 88 LEU A N 1
ATOM 690 C CA . LEU A 1 88 ? 5.371 6.799 -9.670 1.00 86.50 88 LEU A CA 1
ATOM 691 C C . LEU A 1 88 ? 5.757 7.380 -8.311 1.00 86.50 88 LEU A C 1
ATOM 693 O O . LEU A 1 88 ? 4.885 7.589 -7.476 1.00 86.50 88 LEU A O 1
ATOM 697 N N . MET A 1 89 ? 7.040 7.681 -8.104 1.00 89.25 89 MET A N 1
ATOM 698 C CA . MET A 1 89 ? 7.533 8.144 -6.804 1.00 89.25 89 MET A CA 1
ATOM 699 C C . MET A 1 89 ? 6.963 9.512 -6.409 1.00 89.25 89 MET A C 1
ATOM 701 O O . MET A 1 89 ? 6.680 9.732 -5.235 1.00 89.25 89 MET A O 1
ATOM 705 N N . ALA A 1 90 ? 6.690 10.394 -7.375 1.00 89.94 90 ALA A N 1
ATOM 706 C CA . ALA A 1 90 ? 5.954 11.632 -7.115 1.00 89.94 90 ALA A CA 1
ATOM 707 C C . ALA A 1 90 ? 4.531 11.365 -6.586 1.00 89.94 90 ALA A C 1
ATOM 709 O O . ALA A 1 90 ? 4.105 11.982 -5.614 1.00 89.94 90 ALA A O 1
ATOM 710 N N . LYS A 1 91 ? 3.813 10.395 -7.170 1.00 90.88 91 LYS A N 1
ATOM 711 C CA . LYS A 1 91 ? 2.476 10.000 -6.692 1.00 90.88 91 LYS A CA 1
ATOM 712 C C . LYS A 1 91 ? 2.526 9.341 -5.316 1.00 90.88 91 LYS A C 1
ATOM 714 O O . LYS A 1 91 ? 1.686 9.634 -4.478 1.00 90.88 91 LYS A O 1
ATOM 719 N N . VAL A 1 92 ? 3.529 8.497 -5.070 1.00 93.12 92 VAL A N 1
ATOM 720 C CA . VAL A 1 92 ? 3.785 7.902 -3.747 1.00 93.12 92 VAL A CA 1
ATOM 721 C C . VAL A 1 92 ? 3.923 9.001 -2.692 1.00 93.12 92 VAL A C 1
ATOM 723 O O . VAL A 1 92 ? 3.328 8.907 -1.623 1.00 93.12 92 VAL A O 1
ATOM 726 N N . GLU A 1 93 ? 4.646 10.074 -3.001 1.00 93.31 93 GLU A N 1
ATOM 727 C CA . GLU A 1 93 ? 4.806 11.203 -2.086 1.00 93.31 93 GLU A CA 1
ATOM 728 C C . GLU A 1 93 ? 3.502 11.999 -1.881 1.00 93.31 93 GLU A C 1
ATOM 730 O O . GLU A 1 93 ? 3.190 12.404 -0.757 1.00 93.31 93 GLU A O 1
ATOM 735 N N . ASP A 1 94 ? 2.688 12.177 -2.924 1.00 93.56 94 ASP A N 1
ATOM 736 C CA . ASP A 1 94 ? 1.349 12.768 -2.794 1.00 93.56 94 ASP A CA 1
ATOM 737 C C . ASP A 1 94 ? 0.446 11.926 -1.876 1.00 93.56 94 ASP A C 1
ATOM 739 O O . ASP A 1 94 ? -0.223 12.463 -0.985 1.00 93.56 94 ASP A O 1
ATOM 743 N N . ASP A 1 95 ? 0.448 10.600 -2.037 1.00 94.88 95 ASP A N 1
ATOM 744 C CA . ASP A 1 95 ? -0.344 9.701 -1.196 1.00 94.88 95 ASP A CA 1
ATOM 745 C C . ASP A 1 95 ? 0.192 9.601 0.224 1.00 94.88 95 ASP A C 1
ATOM 747 O O . ASP A 1 95 ? -0.597 9.475 1.160 1.00 94.88 95 ASP A O 1
ATOM 751 N N . ARG A 1 96 ? 1.502 9.757 0.424 1.00 95.44 96 ARG A N 1
ATOM 752 C CA . ARG A 1 96 ? 2.092 9.898 1.756 1.00 95.44 96 ARG A CA 1
ATOM 753 C C . ARG A 1 96 ? 1.514 11.107 2.485 1.00 95.44 96 ARG A C 1
ATOM 755 O O . ARG A 1 96 ? 1.065 10.983 3.627 1.00 95.44 96 ARG A O 1
ATOM 762 N N . HIS A 1 97 ? 1.496 12.270 1.834 1.00 93.94 97 HIS A N 1
ATOM 763 C CA . HIS A 1 97 ? 0.912 13.487 2.400 1.00 93.94 97 HIS A CA 1
ATOM 764 C C . HIS A 1 97 ? -0.589 13.335 2.650 1.00 93.94 97 HIS A C 1
ATOM 766 O O . HIS A 1 97 ? -1.086 13.737 3.704 1.00 93.94 97 HIS A O 1
ATOM 772 N N . LYS A 1 98 ? -1.307 12.711 1.712 1.00 94.00 98 LYS A N 1
ATOM 773 C CA . LYS A 1 98 ? -2.734 12.407 1.842 1.00 94.00 98 LYS A CA 1
ATOM 774 C C . LYS A 1 98 ? -2.995 11.513 3.054 1.00 94.00 98 LYS A C 1
ATOM 776 O O . LYS A 1 98 ? -3.823 11.842 3.900 1.00 94.00 98 LYS A O 1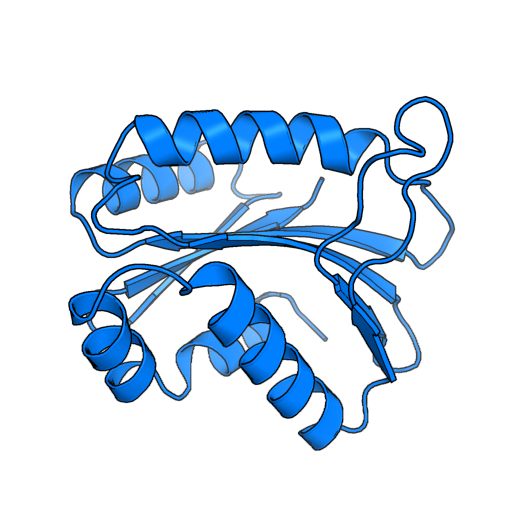
ATOM 781 N N . LEU A 1 99 ? -2.272 10.403 3.175 1.00 95.25 99 LEU A N 1
ATOM 782 C CA . LEU A 1 99 ? -2.433 9.421 4.243 1.00 95.25 99 LEU A CA 1
ATOM 783 C C . LEU A 1 99 ? -2.035 9.977 5.615 1.00 95.25 99 LEU A C 1
ATOM 785 O O . LEU A 1 99 ? -2.671 9.634 6.610 1.00 95.25 99 LEU A O 1
ATOM 789 N N . ALA A 1 100 ? -1.083 10.911 5.679 1.00 93.50 100 ALA A N 1
ATOM 790 C CA . ALA A 1 100 ? -0.741 11.621 6.912 1.00 93.50 100 ALA A CA 1
ATOM 791 C C . ALA A 1 100 ? -1.919 12.423 7.507 1.00 93.50 100 ALA A C 1
ATOM 793 O O . ALA A 1 100 ? -1.928 12.678 8.713 1.00 93.50 100 ALA A O 1
ATOM 794 N N . LEU A 1 101 ? -2.922 12.775 6.694 1.00 91.62 101 LEU A N 1
ATOM 795 C CA . LEU A 1 101 ? -4.159 13.443 7.119 1.00 91.62 101 LEU A CA 1
ATOM 796 C C . LEU A 1 101 ? -5.279 12.462 7.504 1.00 91.62 101 LEU A C 1
ATOM 798 O O . LEU A 1 101 ? -6.329 12.891 7.986 1.00 91.62 101 LEU A O 1
ATOM 802 N N . TYR A 1 102 ? -5.089 11.154 7.308 1.00 93.31 102 TYR A N 1
ATOM 803 C CA . TYR A 1 102 ? -6.046 10.160 7.789 1.00 93.31 102 TYR A CA 1
ATOM 804 C C . TYR A 1 102 ? -5.976 10.076 9.324 1.00 93.31 102 TYR A C 1
ATOM 806 O O . TYR A 1 102 ? -4.861 10.118 9.866 1.00 93.31 102 TYR A O 1
ATOM 814 N N . PRO A 1 103 ? -7.119 9.972 10.039 1.00 87.81 103 PRO A N 1
ATOM 815 C CA . PRO A 1 103 ? -7.151 10.119 11.489 1.00 87.81 103 PRO A CA 1
ATOM 816 C C . PRO A 1 103 ? -6.211 9.139 12.180 1.00 87.81 103 PRO A C 1
ATOM 818 O O . PRO A 1 103 ? -6.199 7.954 11.856 1.00 87.81 103 PRO A O 1
ATOM 821 N N . GLN A 1 104 ? -5.464 9.626 13.168 1.00 80.38 104 GLN A N 1
ATOM 822 C CA . GLN A 1 104 ? -4.787 8.751 14.116 1.00 80.38 104 GLN A CA 1
ATOM 823 C C . GLN A 1 104 ? -5.747 8.397 15.248 1.00 80.38 104 GLN A C 1
ATOM 825 O O . GLN A 1 104 ? -6.386 9.262 15.847 1.00 80.38 104 GLN A O 1
ATOM 830 N N . SER A 1 105 ? -5.825 7.111 15.559 1.00 83.88 105 SER A N 1
ATOM 831 C CA . SER A 1 105 ? -6.532 6.597 16.727 1.00 83.88 105 SER A CA 1
ATOM 832 C C . SER A 1 105 ? -5.740 5.431 17.314 1.00 83.88 105 SER A C 1
ATOM 834 O O . SER A 1 105 ? -5.070 4.732 16.550 1.00 83.88 105 SER A O 1
ATOM 836 N N . PRO A 1 106 ? -5.822 5.170 18.630 1.00 85.94 106 PRO A N 1
ATOM 837 C CA . PRO A 1 106 ? -5.193 3.993 19.220 1.00 85.94 106 PRO A CA 1
ATOM 838 C C . PRO A 1 106 ? -5.570 2.714 18.457 1.00 85.94 106 PRO A C 1
ATOM 840 O O . PRO A 1 106 ? -6.750 2.464 18.209 1.00 85.94 106 PRO A O 1
ATOM 843 N N . GLY A 1 107 ? -4.565 1.930 18.058 1.00 87.12 107 GLY A N 1
ATOM 844 C CA . GLY A 1 107 ? -4.756 0.691 17.295 1.00 87.12 107 GLY A CA 1
ATOM 845 C C . GLY A 1 107 ? -5.040 0.870 15.797 1.00 87.12 107 GLY A C 1
ATOM 846 O O . GLY A 1 107 ? -5.442 -0.101 15.159 1.00 87.12 107 GLY A O 1
ATOM 847 N N . LEU A 1 108 ? -4.856 2.072 15.232 1.00 93.56 108 LEU A N 1
ATOM 848 C CA . LEU A 1 108 ? -4.896 2.323 13.787 1.00 93.56 108 LEU A CA 1
ATOM 849 C C . LEU A 1 108 ? -3.515 2.743 13.270 1.00 93.56 108 LEU A C 1
ATOM 851 O O . LEU A 1 108 ? -3.043 3.839 13.572 1.00 93.56 108 LEU A O 1
ATOM 855 N N . SER A 1 109 ? -2.920 1.894 12.438 1.00 94.62 109 SER A N 1
ATOM 856 C CA . SER A 1 109 ? -1.700 2.188 11.685 1.00 94.62 109 SER A CA 1
ATOM 857 C C . SER A 1 109 ? -2.033 2.693 10.283 1.00 94.62 109 SER A C 1
ATOM 859 O O . SER A 1 109 ? -3.119 2.448 9.750 1.00 94.62 109 SER A O 1
ATOM 861 N N . ARG A 1 110 ? -1.089 3.411 9.674 1.00 96.31 110 ARG A N 1
ATOM 862 C CA . ARG A 1 110 ? -1.235 4.001 8.340 1.00 96.31 110 ARG A CA 1
ATOM 863 C C . ARG A 1 110 ? -0.083 3.556 7.469 1.00 96.31 110 ARG A C 1
ATOM 865 O O . ARG A 1 110 ? 1.061 3.909 7.749 1.00 96.31 110 ARG A O 1
ATOM 872 N N . TRP A 1 111 ? -0.381 2.777 6.444 1.00 96.81 111 TRP A N 1
ATOM 873 C CA . TRP A 1 111 ? 0.628 2.208 5.565 1.00 96.81 111 TRP A CA 1
ATOM 874 C C . TRP A 1 111 ? 0.420 2.675 4.127 1.00 96.81 111 TRP A C 1
ATOM 876 O O . TRP A 1 111 ? -0.706 2.804 3.653 1.00 96.81 111 TRP A O 1
ATOM 886 N N . LEU A 1 112 ? 1.520 2.899 3.424 1.00 97.19 112 LEU A N 1
ATOM 887 C CA . LEU A 1 112 ? 1.552 3.101 1.984 1.00 97.19 112 LEU A CA 1
ATOM 888 C C . LEU A 1 112 ? 2.299 1.918 1.368 1.00 97.19 112 LEU A C 1
ATOM 890 O O . LEU A 1 112 ? 3.484 1.724 1.640 1.00 97.19 112 LEU A O 1
ATOM 894 N N . LEU A 1 113 ? 1.593 1.101 0.589 1.00 96.38 113 LEU A N 1
ATOM 895 C CA . LEU A 1 113 ? 2.167 -0.019 -0.150 1.00 96.38 113 LEU A CA 1
ATOM 896 C C . LEU A 1 113 ? 2.463 0.430 -1.579 1.00 96.38 113 LEU A C 1
ATOM 898 O O . LEU A 1 113 ? 1.600 0.983 -2.258 1.00 96.38 113 LEU A O 1
ATOM 902 N N . VAL A 1 114 ? 3.678 0.167 -2.046 1.00 94.19 114 VAL A N 1
ATOM 903 C CA . VAL A 1 114 ? 4.104 0.483 -3.406 1.00 94.19 114 VAL A CA 1
ATOM 904 C C . VAL A 1 114 ? 4.667 -0.766 -4.067 1.00 94.19 114 VAL A C 1
ATOM 906 O O . VAL A 1 114 ? 5.542 -1.422 -3.505 1.00 94.19 114 VAL A O 1
ATOM 909 N N . LEU A 1 115 ? 4.176 -1.088 -5.262 1.00 91.75 115 LEU A N 1
ATOM 910 C CA . LEU A 1 115 ? 4.665 -2.196 -6.080 1.00 91.75 115 LEU A CA 1
ATOM 911 C C . LEU A 1 115 ? 5.340 -1.651 -7.338 1.00 91.75 115 LEU A C 1
ATOM 913 O O . LEU A 1 115 ? 4.746 -0.848 -8.054 1.00 91.75 115 LEU A O 1
ATOM 917 N N . GLY A 1 116 ? 6.566 -2.088 -7.611 1.00 89.25 116 GLY A N 1
ATOM 918 C CA . GLY A 1 116 ? 7.357 -1.643 -8.757 1.00 89.25 116 GLY A CA 1
ATOM 919 C C . GLY A 1 116 ? 8.129 -2.782 -9.405 1.00 89.25 116 GLY A C 1
ATOM 920 O O . GLY A 1 116 ? 8.547 -3.713 -8.729 1.00 89.25 116 GLY A O 1
ATOM 921 N N . TYR A 1 117 ? 8.336 -2.718 -10.714 1.00 86.19 117 TYR A N 1
ATOM 922 C CA . TYR A 1 117 ? 9.071 -3.731 -11.481 1.00 86.19 117 TYR A CA 1
ATOM 923 C C . TYR A 1 117 ? 10.223 -3.130 -12.297 1.00 86.19 117 TYR A C 1
ATOM 925 O O . TYR A 1 117 ? 11.222 -3.807 -12.582 1.00 86.19 117 TYR A O 1
ATOM 933 N N . SER A 1 118 ? 10.144 -1.850 -12.668 1.00 87.25 118 SER A N 1
ATOM 934 C CA . SER A 1 118 ? 11.210 -1.210 -13.431 1.00 87.25 118 SER A CA 1
ATOM 935 C C . SER A 1 118 ? 12.458 -1.008 -12.579 1.00 87.25 118 SER A C 1
ATOM 937 O O . SER A 1 118 ? 12.421 -0.954 -11.349 1.00 87.25 118 SER A O 1
ATOM 939 N N . TRP A 1 119 ? 13.605 -0.937 -13.249 1.00 88.56 119 TRP A N 1
ATOM 940 C CA . TRP A 1 119 ? 14.873 -0.676 -12.579 1.00 88.56 119 TRP A CA 1
ATOM 941 C C . TRP A 1 119 ? 14.887 0.677 -11.837 1.00 88.56 119 TRP A C 1
ATOM 943 O O . TRP A 1 119 ? 15.222 0.672 -10.655 1.00 88.56 119 TRP A O 1
ATOM 953 N N . PRO A 1 120 ? 14.455 1.809 -12.438 1.00 89.44 120 PRO A N 1
ATOM 954 C CA . PRO A 1 120 ? 14.455 3.098 -11.741 1.00 89.44 120 PRO A CA 1
ATOM 955 C C . PRO A 1 120 ? 13.591 3.116 -10.475 1.00 89.44 120 PRO A C 1
ATOM 957 O O . PRO A 1 120 ? 14.022 3.642 -9.453 1.00 89.44 120 PRO A O 1
ATOM 960 N N . VAL A 1 121 ? 12.399 2.505 -10.515 1.00 90.12 121 VAL A N 1
ATOM 961 C CA . VAL A 1 121 ? 11.521 2.425 -9.335 1.00 90.12 121 VAL A CA 1
ATOM 962 C C . VAL A 1 121 ? 12.164 1.590 -8.234 1.00 90.12 121 VAL A C 1
ATOM 964 O O . VAL A 1 121 ? 12.147 1.996 -7.076 1.00 90.12 121 VAL A O 1
ATOM 967 N N . ARG A 1 122 ? 12.783 0.458 -8.588 1.00 91.50 122 ARG A N 1
ATOM 968 C CA . ARG A 1 122 ? 13.502 -0.378 -7.620 1.00 91.50 122 ARG A CA 1
ATOM 969 C C . ARG A 1 122 ? 14.632 0.383 -6.936 1.00 91.50 122 ARG A C 1
ATOM 971 O O . ARG A 1 122 ? 14.671 0.386 -5.712 1.00 91.50 122 ARG A O 1
ATOM 978 N N . CYS A 1 123 ? 15.473 1.088 -7.692 1.00 92.00 123 CYS A N 1
ATOM 979 C CA . CYS A 1 123 ? 16.536 1.908 -7.105 1.00 92.00 123 CYS A CA 1
ATOM 980 C C . CYS A 1 123 ? 15.980 2.989 -6.166 1.00 92.00 123 CYS A C 1
ATOM 982 O O . CYS A 1 123 ? 16.493 3.160 -5.065 1.00 92.00 123 CYS A O 1
ATOM 984 N N . ALA A 1 124 ? 14.901 3.675 -6.557 1.00 93.06 124 ALA A N 1
ATOM 985 C CA . ALA A 1 124 ? 14.277 4.689 -5.709 1.00 93.06 124 ALA A CA 1
ATOM 986 C C . ALA A 1 124 ? 13.711 4.102 -4.401 1.00 93.06 124 ALA A C 1
ATOM 988 O O . ALA A 1 124 ? 13.844 4.717 -3.343 1.00 93.06 124 ALA A O 1
ATOM 989 N N . MET A 1 125 ? 13.109 2.909 -4.451 1.00 94.88 125 MET A N 1
ATOM 990 C CA . MET A 1 125 ? 12.628 2.202 -3.258 1.00 94.88 125 MET A CA 1
ATOM 991 C C . MET A 1 125 ? 13.777 1.756 -2.346 1.00 94.88 125 MET A C 1
ATOM 993 O O . MET A 1 125 ? 13.680 1.906 -1.131 1.00 94.88 125 MET A O 1
ATOM 997 N N . GLU A 1 126 ? 14.864 1.230 -2.916 1.00 95.00 126 GLU A N 1
ATOM 998 C CA . GLU A 1 126 ? 16.064 0.831 -2.167 1.00 95.00 126 GLU A CA 1
ATOM 999 C C . GLU A 1 126 ? 16.725 2.032 -1.478 1.00 95.00 126 GLU A C 1
ATOM 1001 O O . GLU A 1 126 ? 17.133 1.946 -0.317 1.00 95.00 126 GLU A O 1
ATOM 1006 N N . ASP A 1 127 ? 16.810 3.170 -2.168 1.00 95.00 127 ASP A N 1
ATOM 1007 C CA . ASP A 1 127 ? 17.338 4.404 -1.592 1.00 95.00 127 ASP A CA 1
ATOM 1008 C C . ASP A 1 127 ? 16.443 4.927 -0.464 1.00 95.00 127 ASP A C 1
ATOM 1010 O O . ASP A 1 127 ? 16.960 5.372 0.564 1.00 95.00 127 ASP A O 1
ATOM 1014 N N . LEU A 1 128 ? 15.119 4.829 -0.609 1.00 94.62 128 LEU A N 1
ATOM 1015 C CA . LEU A 1 128 ? 14.180 5.243 0.428 1.00 94.62 128 LEU A CA 1
ATOM 1016 C C . LEU A 1 128 ? 14.241 4.333 1.666 1.00 94.62 128 LEU A C 1
ATOM 1018 O O . LEU A 1 128 ? 14.267 4.844 2.786 1.00 94.62 128 LEU A O 1
ATOM 1022 N N . GLU A 1 129 ? 14.326 3.009 1.485 1.00 96.88 129 GLU A N 1
ATOM 1023 C CA . GLU A 1 129 ? 14.542 2.058 2.587 1.00 96.88 129 GLU A CA 1
ATOM 1024 C C . GLU A 1 129 ? 15.845 2.373 3.333 1.00 96.88 129 GLU A C 1
ATOM 1026 O O . GLU A 1 129 ? 15.863 2.414 4.561 1.00 96.88 129 GLU A O 1
ATOM 1031 N N . ARG A 1 130 ? 16.928 2.679 2.608 1.00 96.62 130 ARG A N 1
ATOM 1032 C CA . ARG A 1 130 ? 18.215 3.047 3.218 1.00 96.62 130 ARG A CA 1
ATOM 1033 C C . ARG A 1 130 ? 18.138 4.348 4.020 1.00 96.62 130 ARG A C 1
ATOM 1035 O O . ARG A 1 130 ? 18.834 4.481 5.024 1.00 96.62 130 ARG A O 1
ATOM 1042 N N . GLN A 1 131 ? 17.338 5.312 3.567 1.00 95.88 131 GLN A N 1
ATOM 1043 C CA . GLN A 1 131 ? 17.183 6.614 4.222 1.00 95.88 131 GLN A CA 1
ATOM 1044 C C . GLN A 1 131 ? 16.257 6.568 5.444 1.00 95.88 131 GLN A C 1
ATOM 1046 O O . GLN A 1 131 ? 16.437 7.376 6.353 1.00 95.88 131 GLN A O 1
ATOM 1051 N N . GLN A 1 132 ? 15.275 5.661 5.466 1.00 95.12 132 GLN A N 1
ATOM 1052 C CA . GLN A 1 132 ? 14.264 5.548 6.529 1.00 95.12 132 GLN A CA 1
ATOM 1053 C C . GLN A 1 132 ? 14.028 4.083 6.957 1.00 95.12 132 GLN A C 1
ATOM 1055 O O . GLN A 1 132 ? 12.890 3.599 6.897 1.00 95.12 132 GLN A O 1
ATOM 1060 N N . PRO A 1 133 ? 15.069 3.352 7.395 1.00 93.38 133 PRO A N 1
ATOM 1061 C CA . PRO A 1 133 ? 14.998 1.906 7.635 1.00 93.38 133 PRO A CA 1
ATOM 1062 C C . PRO A 1 133 ? 14.049 1.508 8.776 1.00 93.38 133 PRO A C 1
ATOM 1064 O O . PRO A 1 133 ? 13.634 0.355 8.876 1.00 93.38 133 PRO A O 1
ATOM 1067 N N . GLU A 1 134 ? 13.689 2.442 9.655 1.00 93.88 134 GLU A N 1
ATOM 1068 C CA . GLU A 1 134 ? 12.734 2.222 10.742 1.00 93.88 134 GLU A CA 1
ATOM 1069 C C . GLU A 1 134 ? 11.264 2.333 10.304 1.00 93.88 134 GLU A C 1
ATOM 1071 O O . GLU A 1 134 ? 10.372 1.825 10.988 1.00 93.88 134 GLU A O 1
ATOM 1076 N N . ARG A 1 135 ? 10.998 2.964 9.153 1.00 93.94 135 ARG A N 1
ATOM 1077 C CA . ARG A 1 135 ? 9.637 3.230 8.646 1.00 93.94 135 ARG 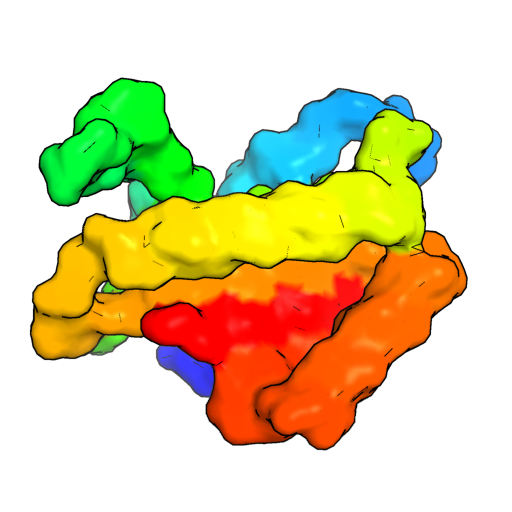A CA 1
ATOM 1078 C C . ARG A 1 135 ? 9.327 2.524 7.341 1.00 93.94 135 ARG A C 1
ATOM 1080 O O . ARG A 1 135 ? 8.161 2.218 7.086 1.00 93.94 135 ARG A O 1
ATOM 1087 N N . VAL A 1 136 ? 10.349 2.313 6.523 1.00 96.50 136 VAL A N 1
ATOM 1088 C CA . VAL A 1 136 ? 10.247 1.759 5.181 1.00 96.50 136 VAL A CA 1
ATOM 1089 C C . VAL A 1 136 ? 10.829 0.362 5.186 1.00 96.50 136 VAL A C 1
ATOM 1091 O O . VAL A 1 136 ? 11.899 0.114 5.731 1.00 96.50 136 VAL A O 1
ATOM 1094 N N . ILE A 1 137 ? 10.090 -0.552 4.576 1.00 96.44 137 ILE A N 1
ATOM 1095 C CA . ILE A 1 137 ? 10.491 -1.934 4.413 1.00 96.44 137 ILE A CA 1
ATOM 1096 C C . ILE A 1 137 ? 10.357 -2.310 2.945 1.00 96.44 137 ILE A C 1
ATOM 1098 O O . ILE A 1 137 ? 9.292 -2.111 2.363 1.00 96.44 137 ILE A O 1
ATOM 1102 N N . LEU A 1 138 ? 11.393 -2.921 2.378 1.00 96.31 138 LEU A N 1
ATOM 1103 C CA . LEU A 1 138 ? 11.425 -3.378 0.997 1.00 96.31 138 LEU A CA 1
ATOM 1104 C C . LEU A 1 138 ? 11.640 -4.891 0.911 1.00 96.31 138 LEU A C 1
ATOM 1106 O O . LEU A 1 138 ? 12.463 -5.497 1.608 1.00 96.31 138 LEU A O 1
ATOM 1110 N N . ARG A 1 139 ? 10.909 -5.532 0.001 1.00 95.62 139 ARG A N 1
ATOM 1111 C CA . ARG A 1 139 ? 11.155 -6.913 -0.416 1.00 95.62 139 ARG A CA 1
ATOM 1112 C C . ARG A 1 139 ? 11.105 -7.026 -1.926 1.00 95.62 139 ARG A C 1
ATOM 1114 O O . ARG A 1 139 ? 10.227 -6.456 -2.558 1.00 95.62 139 ARG A O 1
ATOM 1121 N N . ILE A 1 140 ? 12.044 -7.780 -2.491 1.00 91.88 140 ILE A N 1
ATOM 1122 C CA . ILE A 1 140 ? 12.141 -8.008 -3.932 1.00 91.88 140 ILE A CA 1
ATOM 1123 C C . ILE A 1 140 ? 12.056 -9.509 -4.195 1.00 91.88 140 ILE A C 1
ATOM 1125 O O . ILE A 1 140 ? 12.830 -10.285 -3.633 1.00 91.88 140 ILE A O 1
ATOM 1129 N N . ARG A 1 141 ? 11.118 -9.920 -5.049 1.00 87.50 141 ARG A N 1
ATOM 1130 C CA . ARG A 1 141 ? 10.919 -11.313 -5.466 1.00 87.50 141 ARG A CA 1
ATOM 1131 C C . ARG A 1 141 ? 10.398 -11.352 -6.900 1.00 87.50 141 ARG A C 1
ATOM 1133 O O . ARG A 1 141 ? 9.599 -10.507 -7.281 1.00 87.50 141 ARG A O 1
ATOM 1140 N N . GLY A 1 142 ? 10.892 -12.287 -7.713 1.00 82.69 142 GLY A N 1
ATOM 1141 C CA . GLY A 1 142 ? 10.387 -12.479 -9.081 1.00 82.69 142 GLY A CA 1
ATOM 1142 C C . GLY A 1 142 ? 10.552 -11.265 -10.009 1.00 82.69 142 GLY A C 1
ATOM 1143 O O . GLY A 1 142 ? 9.844 -11.149 -11.001 1.00 82.69 142 GLY A O 1
ATOM 1144 N N . GLY A 1 143 ? 11.462 -10.334 -9.688 1.00 83.00 143 GLY A N 1
ATOM 1145 C CA . GLY A 1 143 ? 11.633 -9.073 -10.423 1.00 83.00 143 GLY A CA 1
ATOM 1146 C C . GLY A 1 143 ? 10.694 -7.939 -9.993 1.00 83.00 143 GLY A C 1
ATOM 1147 O O . GLY A 1 143 ? 10.825 -6.833 -10.514 1.00 83.00 143 GLY A O 1
ATOM 1148 N N . ILE A 1 144 ? 9.813 -8.181 -9.021 1.00 86.81 144 ILE A N 1
ATOM 1149 C CA . ILE A 1 144 ? 8.907 -7.192 -8.433 1.00 86.81 144 ILE A CA 1
ATOM 1150 C C . ILE A 1 144 ? 9.445 -6.772 -7.065 1.00 86.81 144 ILE A C 1
ATOM 1152 O O . ILE A 1 144 ? 9.799 -7.607 -6.233 1.00 86.81 144 ILE A O 1
ATOM 1156 N N . ALA A 1 145 ? 9.494 -5.468 -6.833 1.00 91.94 145 ALA A N 1
ATOM 1157 C CA . ALA A 1 145 ? 9.712 -4.854 -5.538 1.00 91.94 145 ALA A CA 1
ATOM 1158 C C . ALA A 1 145 ? 8.375 -4.482 -4.893 1.00 91.94 145 ALA A C 1
ATOM 1160 O O . ALA A 1 145 ? 7.521 -3.863 -5.525 1.00 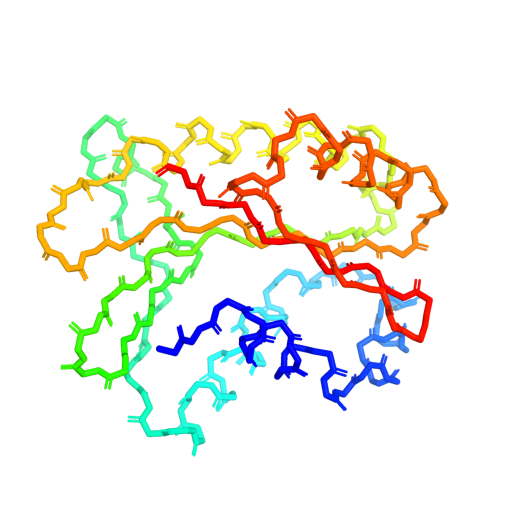91.94 145 ALA A O 1
ATOM 1161 N N . ALA A 1 146 ? 8.226 -4.833 -3.621 1.00 94.62 146 ALA A N 1
ATOM 1162 C CA . ALA A 1 146 ? 7.143 -4.407 -2.757 1.00 94.62 146 ALA A CA 1
ATOM 1163 C C . ALA A 1 146 ? 7.720 -3.617 -1.582 1.00 94.62 146 ALA A C 1
ATOM 1165 O O . ALA A 1 146 ? 8.490 -4.150 -0.779 1.00 94.62 146 ALA A O 1
ATOM 1166 N N . MET A 1 147 ? 7.338 -2.348 -1.497 1.00 96.25 147 MET A N 1
ATOM 1167 C CA . MET A 1 147 ? 7.752 -1.424 -0.454 1.00 96.25 147 MET A CA 1
ATOM 1168 C C . MET A 1 147 ? 6.559 -1.075 0.432 1.00 96.25 147 MET A C 1
ATOM 1170 O O . MET A 1 147 ? 5.522 -0.652 -0.071 1.00 96.25 147 MET A O 1
ATOM 1174 N N . LEU A 1 148 ? 6.709 -1.210 1.745 1.00 97.31 148 LEU A N 1
ATOM 1175 C CA . LEU A 1 148 ? 5.737 -0.756 2.734 1.00 97.31 148 LEU A CA 1
ATOM 1176 C C . LEU A 1 148 ? 6.324 0.421 3.513 1.00 97.31 148 LEU A C 1
ATOM 1178 O O . LEU A 1 148 ? 7.373 0.278 4.137 1.00 97.31 148 LEU A O 1
ATOM 1182 N N . TRP A 1 149 ? 5.636 1.560 3.513 1.00 96.75 149 TRP A N 1
ATOM 1183 C CA . TRP A 1 149 ? 6.021 2.754 4.265 1.00 96.75 149 TRP A CA 1
ATOM 1184 C C . TRP A 1 149 ? 4.990 3.059 5.352 1.00 96.75 149 TRP A C 1
ATOM 1186 O O . TRP A 1 149 ? 3.816 3.284 5.064 1.00 96.75 149 TRP A O 1
ATOM 1196 N N . GLU A 1 150 ? 5.420 3.071 6.611 1.00 95.19 150 GLU A N 1
ATOM 1197 C CA . GLU A 1 150 ? 4.589 3.481 7.745 1.00 95.19 150 GLU A CA 1
ATOM 1198 C C . GLU A 1 150 ? 4.598 5.005 7.960 1.00 95.19 150 GLU A C 1
ATOM 1200 O O . GLU A 1 150 ? 5.665 5.619 8.097 1.00 95.19 150 GLU A O 1
ATOM 1205 N N . ILE A 1 151 ? 3.401 5.608 8.004 1.00 93.69 151 ILE A N 1
ATOM 1206 C CA . ILE A 1 151 ? 3.161 7.065 7.977 1.00 93.69 151 ILE A CA 1
ATOM 1207 C C . ILE A 1 151 ? 2.886 7.677 9.351 1.00 93.69 151 ILE A C 1
ATOM 1209 O O . ILE A 1 151 ? 1.886 7.301 10.010 1.00 93.69 151 ILE A O 1
#

Radius of gyration: 14.58 Å; chains: 1; bounding box: 32×34×39 Å

pLDDT: mean 87.43, std 10.51, range [54.12, 97.31]

Secondary structure (DSSP, 8-state):
--HHHHHHHHTTTHHHHHHHHTT-S-HHHHHHHHHHHHHHHTT-EEEEEEEP-TT-TT-EEEEEEE-SS-EEEEEEEE-BTTB-THHHHHHHHHHHHHHHTSPP-TTEEEEEEEEE-SHHHHHHHHHHHHH-TTTEEEEEETTEEEEEEE-